Protein AF-M0H0F2-F1 (afdb_monomer_lite)

Organism: Haloferax gibbonsii (strain ATCC 33959 / DSM 4427 / JCM 8863 / NBRC 102184 / NCIMB 2188 / Ma 2.38) (NCBI:txid1227459)

Structure (mmCIF, N/CA/C/O backbone):
data_AF-M0H0F2-F1
#
_entry.id   AF-M0H0F2-F1
#
loop_
_atom_site.group_PDB
_atom_site.id
_atom_site.type_symbol
_atom_site.label_atom_id
_atom_site.label_alt_id
_atom_site.label_comp_id
_atom_site.label_asym_id
_atom_site.label_entity_id
_atom_site.label_seq_id
_atom_site.pdbx_PDB_ins_code
_atom_site.Cartn_x
_atom_site.Cartn_y
_atom_site.Cartn_z
_atom_site.occupancy
_atom_site.B_iso_or_equiv
_atom_site.auth_seq_id
_atom_site.auth_comp_id
_atom_site.auth_asym_id
_atom_site.auth_atom_id
_atom_site.pdbx_PDB_model_num
ATOM 1 N N . MET A 1 1 ? -15.464 8.475 20.678 1.00 46.56 1 MET A N 1
ATOM 2 C CA . MET A 1 1 ? -14.967 7.097 20.482 1.00 46.56 1 MET A CA 1
ATOM 3 C C . MET A 1 1 ? -13.883 7.178 19.424 1.00 46.56 1 MET A C 1
ATOM 5 O O . MET A 1 1 ? -14.063 7.937 18.488 1.00 46.56 1 MET A O 1
ATOM 9 N N . SER A 1 2 ? -12.738 6.519 19.593 1.00 52.66 2 SER A N 1
ATOM 10 C CA . SER A 1 2 ? -11.784 6.379 18.488 1.00 52.66 2 SER A CA 1
ATOM 11 C C . SER A 1 2 ? -12.240 5.164 17.693 1.00 52.66 2 SER A C 1
ATOM 13 O O . SER A 1 2 ? -11.977 4.055 18.161 1.00 52.66 2 SER A O 1
ATOM 15 N N . ALA A 1 3 ? -12.928 5.309 16.552 1.00 64.19 3 ALA A N 1
ATOM 16 C CA . ALA A 1 3 ? -13.020 4.155 15.665 1.00 64.19 3 ALA A CA 1
ATOM 17 C C . ALA A 1 3 ? -11.614 3.786 15.236 1.00 64.19 3 ALA A C 1
ATOM 19 O O . ALA A 1 3 ? -10.857 4.578 14.666 1.00 64.19 3 ALA A O 1
ATOM 20 N N . ALA A 1 4 ? -11.254 2.553 15.549 1.00 70.88 4 ALA A N 1
ATOM 21 C CA . ALA A 1 4 ? -10.133 1.925 14.904 1.00 70.88 4 ALA A CA 1
ATOM 22 C C . ALA A 1 4 ? -10.503 1.758 13.425 1.00 70.88 4 ALA A C 1
ATOM 24 O O . ALA A 1 4 ? -11.401 0.988 13.089 1.00 70.88 4 ALA A O 1
ATOM 25 N N . VAL A 1 5 ? -9.818 2.488 12.543 1.00 76.19 5 VAL A N 1
ATOM 26 C CA . VAL A 1 5 ? -9.900 2.238 11.102 1.00 76.19 5 VAL A CA 1
ATOM 27 C C . VAL A 1 5 ? -9.357 0.834 10.856 1.00 76.19 5 VAL A C 1
ATOM 29 O O . VAL A 1 5 ? -8.239 0.516 11.271 1.00 76.19 5 VAL A O 1
ATOM 32 N N . SER A 1 6 ? -10.150 -0.013 10.196 1.00 83.38 6 SER A N 1
ATOM 33 C CA . SER A 1 6 ? -9.719 -1.367 9.853 1.00 83.38 6 SER A CA 1
ATOM 34 C C . SER A 1 6 ? -8.444 -1.308 9.004 1.00 83.38 6 SER A C 1
ATOM 36 O O . SER A 1 6 ? -8.437 -0.625 7.977 1.00 83.38 6 SER A O 1
ATOM 38 N N . PRO A 1 7 ? -7.375 -2.045 9.357 1.00 83.44 7 PRO A N 1
ATOM 39 C CA . PRO A 1 7 ? -6.144 -2.064 8.568 1.00 83.44 7 PRO A CA 1
ATOM 40 C C . PRO A 1 7 ? -6.392 -2.438 7.102 1.00 83.44 7 PRO A C 1
ATOM 42 O O . PRO A 1 7 ? -5.759 -1.894 6.202 1.00 83.44 7 PRO A O 1
ATOM 45 N N . ILE A 1 8 ? -7.359 -3.324 6.845 1.00 87.50 8 ILE A N 1
ATOM 46 C CA . ILE A 1 8 ? -7.726 -3.766 5.492 1.00 87.50 8 ILE A CA 1
ATOM 47 C C . ILE A 1 8 ? -8.244 -2.594 4.652 1.00 87.50 8 ILE A C 1
ATOM 49 O O . ILE A 1 8 ? -7.890 -2.488 3.477 1.00 87.50 8 ILE A O 1
ATOM 53 N N . ALA A 1 9 ? -9.011 -1.685 5.263 1.00 85.44 9 ALA A N 1
ATOM 54 C CA . ALA A 1 9 ? -9.521 -0.492 4.594 1.00 85.44 9 ALA A CA 1
ATOM 55 C C . ALA A 1 9 ? -8.392 0.444 4.133 1.00 85.44 9 ALA A C 1
ATOM 57 O O . ALA A 1 9 ? -8.602 1.243 3.232 1.00 85.44 9 ALA A O 1
ATOM 58 N N . VAL A 1 10 ? -7.188 0.319 4.700 1.00 88.44 10 VAL A N 1
ATOM 59 C CA . VAL A 1 10 ? -6.007 1.112 4.338 1.00 88.44 10 VAL A CA 1
ATOM 60 C C . VAL A 1 10 ? -5.104 0.358 3.359 1.00 88.44 10 VAL A C 1
ATOM 62 O O . VAL A 1 10 ? -4.695 0.911 2.339 1.00 88.44 10 VAL A O 1
ATOM 65 N N . PHE A 1 11 ? -4.808 -0.914 3.635 1.00 90.06 11 PHE A N 1
ATOM 66 C CA . PHE A 1 11 ? -3.856 -1.703 2.849 1.00 90.06 11 PHE A CA 1
ATOM 67 C C . PHE A 1 11 ? -4.356 -2.043 1.445 1.00 90.06 11 PHE A C 1
ATOM 69 O O . PHE A 1 11 ? -3.567 -2.007 0.502 1.00 90.06 11 PHE A O 1
ATOM 76 N N . VAL A 1 12 ? -5.646 -2.356 1.282 1.00 91.81 12 VAL A N 1
ATOM 77 C CA . VAL A 1 12 ? -6.190 -2.732 -0.032 1.00 91.81 12 VAL A CA 1
ATOM 78 C C . VAL A 1 12 ? -6.126 -1.552 -1.008 1.00 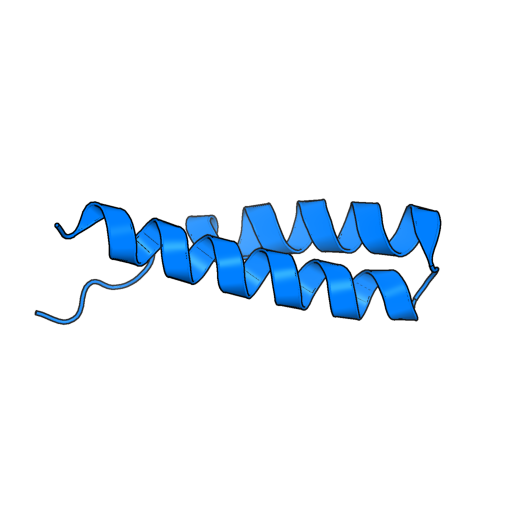91.81 12 VAL A C 1
ATOM 80 O O . VAL A 1 12 ? -5.529 -1.712 -2.075 1.00 91.81 12 VAL A O 1
ATOM 83 N N . PRO A 1 13 ? -6.618 -0.345 -0.662 1.00 89.06 13 PRO A N 1
ATOM 84 C CA . PRO A 1 13 ? -6.443 0.818 -1.524 1.00 89.06 13 PRO A CA 1
ATOM 85 C C . PRO A 1 13 ? -4.971 1.168 -1.756 1.00 89.06 13 PRO A C 1
ATOM 87 O O . PRO A 1 13 ? -4.590 1.454 -2.887 1.00 89.06 13 PRO A O 1
ATOM 90 N N . ALA A 1 14 ? -4.121 1.110 -0.724 1.00 90.56 14 ALA A N 1
ATOM 91 C CA . ALA A 1 14 ? -2.693 1.399 -0.861 1.00 90.56 14 ALA A CA 1
ATOM 92 C C . ALA A 1 14 ? -2.016 0.510 -1.913 1.00 90.56 14 ALA A C 1
ATOM 94 O O . ALA A 1 14 ? -1.240 0.993 -2.735 1.00 90.56 14 ALA A O 1
ATOM 95 N N . LEU A 1 15 ? -2.335 -0.785 -1.918 1.00 92.31 15 L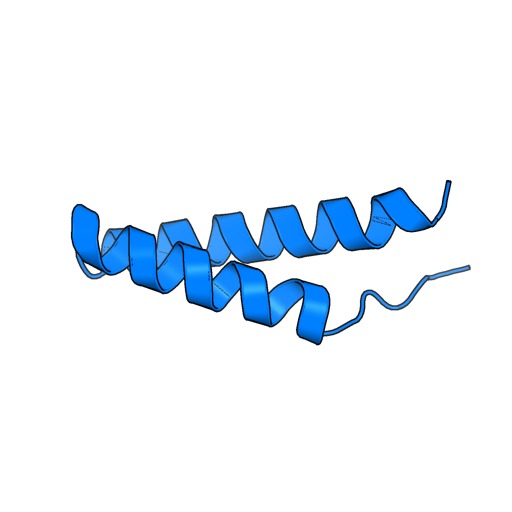EU A N 1
ATOM 96 C CA . LEU A 1 15 ? -1.759 -1.742 -2.854 1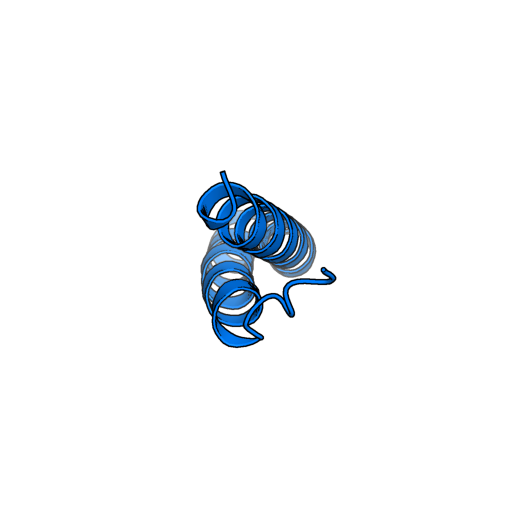.00 92.31 15 LEU A CA 1
ATOM 97 C C . LEU A 1 15 ? -2.303 -1.554 -4.276 1.00 92.31 15 LEU A C 1
ATOM 99 O O . LEU A 1 15 ? -1.535 -1.605 -5.234 1.00 92.31 15 LEU A O 1
ATOM 103 N N . VAL A 1 16 ? -3.602 -1.276 -4.418 1.00 93.56 16 VAL A N 1
ATOM 104 C CA . VAL A 1 16 ? -4.239 -1.023 -5.721 1.00 93.56 16 VAL A CA 1
ATOM 105 C C . VAL A 1 16 ? -3.702 0.260 -6.352 1.00 93.56 16 VAL A C 1
ATOM 107 O O . VAL A 1 16 ? -3.223 0.236 -7.486 1.00 93.56 16 VAL A O 1
ATOM 110 N N . PHE A 1 17 ? -3.730 1.375 -5.621 1.00 92.88 17 PHE A N 1
ATOM 111 C CA . PHE A 1 17 ? -3.248 2.652 -6.138 1.00 92.88 17 PHE A CA 1
ATOM 112 C C . PHE A 1 17 ? -1.725 2.674 -6.275 1.00 92.88 17 PHE A C 1
ATOM 114 O O . PHE A 1 17 ? -1.224 3.249 -7.236 1.00 92.88 17 PHE A O 1
ATOM 121 N N . GLY A 1 18 ? -0.981 2.012 -5.385 1.00 92.44 18 GLY A N 1
ATOM 122 C CA . GLY A 1 18 ? 0.466 1.842 -5.518 1.00 92.44 18 GLY A CA 1
ATOM 123 C C . GLY A 1 18 ? 0.847 1.011 -6.745 1.00 92.44 18 GLY A C 1
ATOM 124 O O . GLY A 1 18 ? 1.706 1.418 -7.521 1.00 92.44 18 GLY A O 1
ATOM 125 N N . GLY A 1 19 ? 0.167 -0.109 -6.995 1.00 92.81 19 GLY A N 1
ATOM 126 C CA . GLY A 1 19 ? 0.380 -0.912 -8.201 1.00 92.81 19 GLY A CA 1
ATOM 127 C C . GLY A 1 19 ? 0.027 -0.150 -9.481 1.00 92.81 19 GLY A C 1
ATOM 128 O O . GLY A 1 19 ? 0.809 -0.137 -10.431 1.00 92.81 19 GLY A O 1
ATOM 129 N N . ALA A 1 20 ? -1.111 0.550 -9.487 1.00 91.50 20 ALA A N 1
ATOM 130 C CA . ALA A 1 20 ? -1.514 1.396 -10.607 1.00 91.50 20 ALA A CA 1
ATOM 131 C C . ALA A 1 20 ? -0.500 2.523 -10.849 1.00 91.50 20 ALA A C 1
ATOM 133 O O . ALA A 1 20 ? -0.030 2.709 -11.967 1.00 91.50 20 ALA A O 1
ATOM 134 N N . GLY A 1 21 ? -0.096 3.233 -9.798 1.00 89.75 21 GLY A N 1
ATOM 135 C CA . GLY A 1 21 ? 0.905 4.286 -9.883 1.00 89.75 21 GLY A CA 1
ATOM 136 C C . GLY A 1 21 ? 2.245 3.771 -10.410 1.00 89.75 21 GLY A C 1
ATOM 137 O O . GLY A 1 21 ? 2.842 4.416 -11.271 1.00 89.75 21 GLY A O 1
ATOM 138 N N . PHE A 1 22 ? 2.684 2.584 -9.977 1.00 91.50 22 PHE A N 1
ATOM 139 C CA . PHE A 1 22 ? 3.887 1.943 -10.510 1.00 91.50 22 PHE A CA 1
ATOM 140 C C . PHE A 1 22 ? 3.809 1.720 -12.023 1.00 91.50 22 PHE A C 1
ATOM 142 O O . PHE A 1 22 ? 4.772 1.995 -12.735 1.00 91.50 22 PHE A O 1
ATOM 149 N N . ALA A 1 23 ? 2.655 1.273 -12.522 1.00 92.69 23 ALA A N 1
ATOM 150 C CA . ALA A 1 23 ? 2.458 1.001 -13.941 1.00 92.69 23 ALA A CA 1
ATOM 151 C C . ALA A 1 23 ? 2.557 2.260 -14.826 1.00 92.69 23 ALA A C 1
ATOM 153 O O . ALA A 1 23 ? 3.014 2.160 -15.961 1.00 92.69 23 ALA A O 1
ATOM 154 N N . PHE A 1 24 ? 2.165 3.438 -14.322 1.00 90.06 24 PHE A N 1
ATOM 155 C CA . PHE A 1 24 ? 2.169 4.684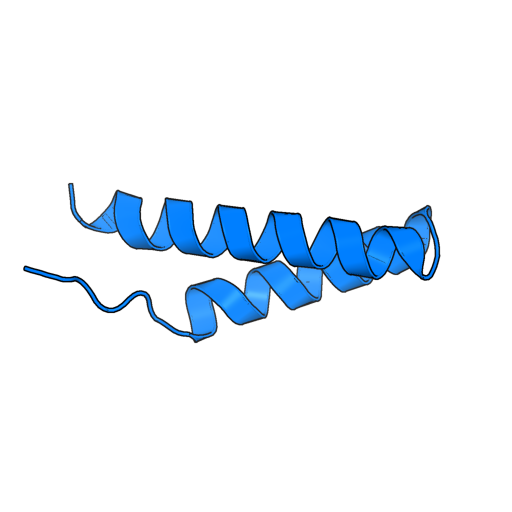 -15.105 1.00 90.06 24 PHE A CA 1
ATOM 156 C C . PHE A 1 24 ? 3.423 5.548 -14.914 1.00 90.06 24 PHE A C 1
ATOM 158 O O . PHE A 1 24 ? 3.847 6.228 -15.845 1.00 90.06 24 PHE A O 1
ATOM 165 N N . LEU A 1 25 ? 3.998 5.562 -13.710 1.00 91.62 25 LEU A N 1
ATOM 166 C CA . LEU A 1 25 ? 5.037 6.518 -13.295 1.00 91.62 25 LEU A CA 1
ATOM 167 C C . LEU A 1 25 ? 6.268 5.827 -12.673 1.00 91.62 25 LEU A C 1
ATOM 169 O O . LEU A 1 25 ? 7.140 6.492 -12.108 1.00 91.62 25 LEU A O 1
ATOM 173 N N . GLY A 1 26 ? 6.349 4.495 -12.742 1.00 91.25 26 GLY A N 1
ATOM 174 C CA . GLY A 1 26 ? 7.453 3.718 -12.183 1.00 91.25 26 GLY A CA 1
ATOM 175 C C . GLY A 1 26 ? 7.530 3.801 -10.650 1.00 91.25 26 GLY A C 1
ATOM 176 O O . GLY A 1 26 ? 6.516 3.999 -9.978 1.00 91.25 26 GLY A O 1
ATOM 177 N N . PRO A 1 27 ? 8.725 3.674 -10.048 1.00 91.31 27 PRO A N 1
ATOM 178 C CA . PRO A 1 27 ? 8.883 3.630 -8.590 1.00 91.31 27 PRO A CA 1
ATOM 179 C C . PRO A 1 27 ? 8.289 4.839 -7.852 1.00 91.31 27 PRO A C 1
ATOM 181 O O . PRO A 1 27 ? 7.731 4.690 -6.767 1.00 91.31 27 PRO A O 1
ATOM 184 N N . PHE A 1 28 ? 8.359 6.031 -8.455 1.00 89.56 28 PHE A N 1
ATOM 185 C CA . PHE A 1 28 ? 7.772 7.246 -7.883 1.00 89.56 28 PHE A CA 1
ATOM 186 C C . PHE A 1 28 ? 6.242 7.165 -7.833 1.00 89.56 28 PHE A C 1
ATOM 188 O O . PHE A 1 28 ? 5.619 7.491 -6.822 1.00 89.56 28 PHE A O 1
ATOM 195 N N . GLY A 1 29 ? 5.642 6.647 -8.905 1.00 89.12 29 GLY A N 1
ATOM 196 C CA . GLY A 1 29 ? 4.217 6.366 -8.968 1.00 89.12 29 GLY A CA 1
ATOM 197 C C . GLY A 1 29 ? 3.747 5.368 -7.922 1.00 89.12 29 GLY A C 1
ATOM 198 O O . GLY A 1 29 ? 2.665 5.545 -7.374 1.00 89.12 29 GLY A O 1
ATOM 199 N N . ALA A 1 30 ? 4.561 4.360 -7.599 1.00 92.00 30 ALA A N 1
ATOM 200 C CA . ALA A 1 30 ? 4.222 3.383 -6.567 1.00 92.00 30 ALA A CA 1
ATOM 201 C C . ALA A 1 30 ? 4.060 4.029 -5.190 1.00 92.00 30 ALA A C 1
ATOM 203 O O . ALA A 1 30 ? 3.066 3.795 -4.504 1.00 92.00 30 ALA A O 1
ATOM 204 N N . GLY A 1 31 ? 5.019 4.876 -4.808 1.00 90.62 31 GLY A N 1
ATOM 205 C CA . GLY A 1 31 ? 4.978 5.595 -3.536 1.00 90.62 31 GLY A CA 1
ATOM 206 C C . GLY A 1 31 ? 3.816 6.584 -3.471 1.00 90.62 31 GLY A C 1
ATOM 207 O O . GLY A 1 31 ? 3.062 6.590 -2.498 1.00 90.62 31 GLY A O 1
ATOM 208 N N . PHE A 1 32 ? 3.628 7.380 -4.527 1.00 92.62 32 PHE A N 1
ATOM 209 C CA . PHE A 1 32 ? 2.536 8.351 -4.601 1.00 92.62 32 PHE A CA 1
ATOM 210 C C . PHE A 1 32 ? 1.161 7.672 -4.583 1.00 92.62 32 PHE A C 1
ATOM 212 O O . PHE A 1 32 ? 0.292 8.039 -3.794 1.00 92.62 32 PHE A O 1
ATOM 219 N N . GLY A 1 33 ? 0.979 6.639 -5.405 1.00 92.19 33 GLY A N 1
ATOM 220 C CA . GLY A 1 33 ? -0.249 5.860 -5.461 1.00 92.19 33 GLY A CA 1
ATOM 221 C C . GLY A 1 33 ? -0.571 5.196 -4.124 1.00 92.19 33 GLY A C 1
ATOM 222 O O . GLY A 1 33 ? -1.698 5.301 -3.645 1.00 92.19 33 GLY A O 1
ATOM 223 N N . ALA A 1 34 ? 0.418 4.598 -3.457 1.00 92.56 34 ALA A N 1
ATOM 224 C CA . ALA A 1 34 ? 0.215 4.010 -2.138 1.00 92.56 34 ALA A CA 1
ATOM 225 C C . ALA A 1 34 ? -0.233 5.055 -1.105 1.00 92.56 34 ALA A C 1
ATOM 227 O O . ALA A 1 34 ? -1.182 4.805 -0.366 1.00 92.56 34 ALA A O 1
ATOM 228 N N . ALA A 1 35 ? 0.380 6.243 -1.091 1.00 93.31 35 ALA A N 1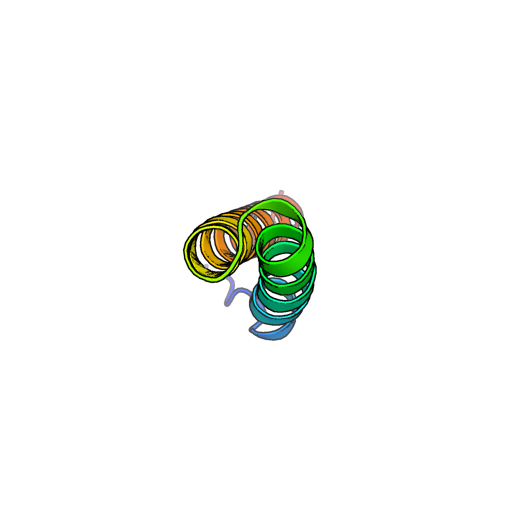
ATOM 229 C CA . ALA A 1 35 ? -0.008 7.326 -0.188 1.00 93.31 35 ALA A CA 1
ATOM 230 C C . ALA A 1 35 ? -1.453 7.801 -0.426 1.00 93.31 35 ALA A C 1
ATOM 232 O O . ALA A 1 35 ? -2.209 7.979 0.531 1.00 93.31 35 ALA A O 1
ATOM 233 N N . VAL A 1 36 ? -1.860 7.947 -1.691 1.00 92.31 36 VAL A N 1
ATOM 234 C CA . VAL A 1 36 ? -3.242 8.298 -2.060 1.00 92.31 36 VAL A CA 1
ATOM 235 C C . VAL A 1 36 ? -4.217 7.201 -1.633 1.00 92.31 36 VAL A C 1
ATOM 237 O O . VAL A 1 36 ? -5.247 7.503 -1.035 1.00 92.31 36 VAL A O 1
ATOM 240 N N . GLY A 1 37 ? -3.881 5.931 -1.870 1.00 91.38 37 GLY A N 1
ATOM 241 C CA . GLY A 1 37 ? -4.696 4.798 -1.437 1.00 91.38 37 GLY A CA 1
ATOM 242 C C . GLY A 1 37 ? -4.887 4.768 0.080 1.00 91.38 37 GLY A C 1
ATOM 243 O O . GLY A 1 37 ? -6.016 4.661 0.550 1.00 91.38 37 GLY A O 1
ATOM 244 N N . ILE A 1 38 ? -3.813 4.957 0.850 1.00 91.44 38 ILE A N 1
ATOM 245 C CA . ILE A 1 38 ? -3.872 5.057 2.316 1.00 91.44 38 ILE A CA 1
ATOM 246 C C . ILE A 1 38 ? -4.805 6.194 2.741 1.00 91.44 38 ILE A C 1
ATOM 248 O O . ILE A 1 38 ? -5.685 5.987 3.575 1.00 91.44 38 ILE A O 1
ATOM 252 N N . ALA A 1 39 ? -4.637 7.386 2.161 1.00 90.56 39 ALA A N 1
ATOM 253 C CA . ALA A 1 39 ? -5.443 8.552 2.505 1.00 90.56 39 ALA A CA 1
ATOM 254 C C . ALA A 1 39 ? -6.935 8.315 2.224 1.00 90.56 39 ALA A C 1
ATOM 256 O O . ALA A 1 39 ? -7.769 8.584 3.086 1.00 90.56 39 ALA A O 1
ATOM 257 N N . LEU A 1 40 ? -7.269 7.752 1.061 1.00 88.06 40 LEU A N 1
ATOM 258 C CA . LEU A 1 40 ? -8.643 7.398 0.705 1.00 88.06 40 LEU A CA 1
ATOM 259 C C . LEU A 1 40 ? -9.218 6.332 1.641 1.00 88.06 40 LEU A C 1
ATOM 261 O O . LEU A 1 40 ? -10.336 6.489 2.121 1.00 88.06 40 LEU A O 1
ATOM 265 N N . GLY A 1 41 ? -8.447 5.290 1.949 1.00 86.69 41 GLY A N 1
ATOM 266 C CA . GLY A 1 41 ? -8.852 4.232 2.872 1.00 86.69 41 GLY A CA 1
ATOM 267 C C . GLY A 1 41 ? -9.188 4.753 4.269 1.00 86.69 41 GLY A C 1
ATOM 268 O O . GLY A 1 41 ? -10.190 4.361 4.865 1.00 86.69 41 GLY A O 1
ATOM 269 N N . VAL A 1 42 ? -8.392 5.699 4.770 1.00 87.06 42 VAL A N 1
ATOM 270 C CA . VAL A 1 42 ? -8.637 6.364 6.057 1.00 87.06 42 VAL A CA 1
ATOM 271 C C . VAL A 1 42 ? -9.847 7.297 5.995 1.00 87.06 42 VAL A C 1
ATOM 273 O O . VAL A 1 42 ? -10.635 7.316 6.938 1.00 87.06 42 VAL A O 1
ATOM 276 N N 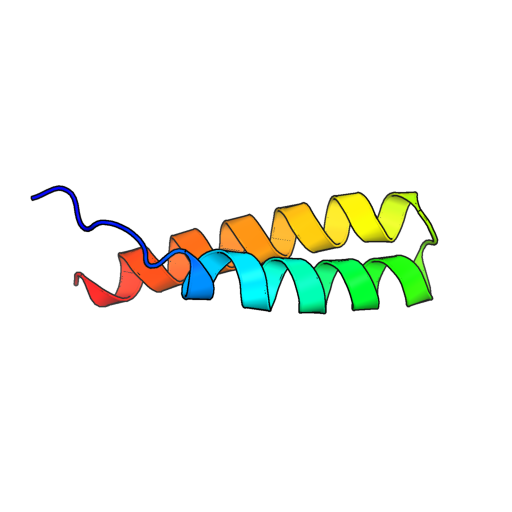. LEU A 1 43 ? -10.012 8.068 4.915 1.00 84.69 43 LEU A N 1
ATOM 277 C CA . LEU A 1 43 ? -11.151 8.978 4.753 1.00 84.69 43 LEU A CA 1
ATOM 278 C C . LEU A 1 43 ? -12.475 8.215 4.666 1.00 84.69 43 LEU A C 1
ATOM 280 O O . LEU A 1 43 ? -13.424 8.572 5.356 1.00 84.69 43 LEU A O 1
ATOM 284 N N . VAL A 1 44 ? -12.525 7.140 3.876 1.00 82.44 44 VAL A N 1
ATOM 285 C CA . VAL A 1 44 ? -13.712 6.281 3.754 1.00 82.44 44 VAL A CA 1
ATOM 286 C C . VAL A 1 44 ? -13.992 5.559 5.068 1.00 82.44 44 VAL A C 1
ATOM 288 O O . VAL A 1 44 ? -15.124 5.576 5.537 1.00 82.44 44 VAL A O 1
ATOM 291 N N . GLY A 1 45 ? -12.963 5.003 5.716 1.00 78.19 45 GLY A N 1
ATOM 292 C CA . GLY A 1 45 ? -13.112 4.310 6.998 1.00 78.19 45 GLY A CA 1
ATOM 293 C C . GLY A 1 45 ? -13.592 5.198 8.152 1.00 78.19 45 GLY A C 1
ATOM 294 O O . GLY A 1 45 ? -14.073 4.668 9.145 1.00 78.19 45 GLY A O 1
ATOM 295 N N . ARG A 1 46 ? -13.474 6.527 8.028 1.00 70.50 46 ARG A N 1
ATOM 296 C CA . ARG A 1 46 ? -14.052 7.510 8.962 1.00 70.50 46 ARG A CA 1
ATOM 297 C C . ARG A 1 46 ? -15.384 8.100 8.499 1.00 70.50 46 ARG A C 1
ATOM 299 O O . ARG A 1 46 ? -16.087 8.696 9.302 1.00 70.50 46 ARG A O 1
ATOM 306 N N . GLY A 1 47 ? -15.715 7.984 7.215 1.00 61.50 47 GLY A N 1
ATOM 307 C CA . GLY A 1 47 ? -16.993 8.443 6.668 1.00 61.50 47 GLY A CA 1
ATOM 308 C C . GLY A 1 47 ? -18.167 7.553 7.076 1.00 61.50 47 GLY A C 1
ATOM 309 O O . GLY A 1 47 ? -19.274 8.052 7.198 1.00 61.50 47 GLY A O 1
ATOM 310 N N . ASP A 1 48 ? -17.904 6.271 7.343 1.00 58.25 48 ASP A N 1
ATOM 311 C CA . ASP A 1 48 ? -18.890 5.280 7.810 1.00 58.25 48 ASP A CA 1
ATOM 312 C C . ASP A 1 48 ? -19.306 5.482 9.290 1.00 58.25 48 ASP A C 1
ATOM 314 O O . ASP A 1 48 ? -20.164 4.773 9.806 1.00 58.25 48 ASP A O 1
ATOM 318 N N . GLU A 1 49 ? -18.684 6.436 10.001 1.00 55.75 49 GLU A N 1
ATOM 319 C CA . GLU A 1 49 ? -19.027 6.803 11.389 1.00 55.75 49 GLU A CA 1
ATOM 320 C C . GLU A 1 49 ? -20.102 7.908 11.510 1.00 55.75 49 GLU A C 1
ATOM 322 O O . GLU A 1 49 ? -20.446 8.282 12.636 1.00 55.75 49 GLU A O 1
ATOM 327 N N . TYR A 1 50 ? -20.627 8.440 10.398 1.00 48.75 50 TYR A N 1
ATOM 328 C CA . TYR A 1 50 ? -21.654 9.499 10.367 1.00 48.75 50 TYR A CA 1
ATOM 329 C C . TYR A 1 50 ? -22.974 9.014 9.767 1.00 48.75 50 TYR A C 1
ATOM 331 O O . TYR A 1 50 ? -24.028 9.463 10.275 1.00 48.75 50 TYR A O 1
#

Foldseek 3Di:
DPPDQPVCLQQVQLQVQLVVLCVPPNNVGNVVRSVVRNVRSVVVSVVVVD

Secondary structure (DSSP, 8-state):
------HHHHHHHHHHHHHHHHHHHHHHHHHHHHHHHHHHHHHHHHHTT-

pLDDT: mean 83.87, std 12.78, range [46.56, 93.56]

Radius of gyration: 11.91 Å; chains: 1; bounding box: 30×13×36 Å

Sequence (50 aa):
MSAAVSPIAVFVPALVFGGAGFAFLGPFGAGFGAAVGIALGVLVGRGDEY